Protein AF-A0A7Y0LWW4-F1 (afdb_monomer_lite)

Foldseek 3Di:
DDPDLPPQDPVNLVVLLVVLCVVQVHDLVVLVVCVVVVNDDPSSVVSNVVNQVSCVSVVNDVPPDDDDD

Structure (mmCIF, N/CA/C/O backbone):
data_AF-A0A7Y0LWW4-F1
#
_entry.id   AF-A0A7Y0LWW4-F1
#
loop_
_atom_site.group_PDB
_atom_site.id
_atom_site.type_symbol
_atom_site.label_atom_id
_atom_site.label_alt_id
_atom_site.label_comp_id
_atom_site.label_asym_id
_atom_site.label_entity_id
_atom_site.label_seq_id
_atom_site.pdbx_PDB_ins_code
_atom_site.Cartn_x
_atom_site.Cartn_y
_atom_site.Cartn_z
_atom_site.occupancy
_atom_site.B_iso_or_equiv
_atom_site.auth_seq_id
_atom_site.auth_comp_id
_atom_site.auth_asym_id
_atom_site.auth_atom_id
_atom_site.pdbx_PDB_model_num
ATOM 1 N N . MET A 1 1 ? 2.582 24.694 -16.745 1.00 41.34 1 MET A N 1
ATOM 2 C CA . MET A 1 1 ? 3.305 23.715 -15.910 1.00 41.34 1 MET A CA 1
ATOM 3 C C . MET A 1 1 ? 3.185 22.385 -16.631 1.00 41.34 1 MET A C 1
ATOM 5 O O . MET A 1 1 ? 2.078 21.883 -16.760 1.00 41.34 1 MET A O 1
ATOM 9 N N . THR A 1 2 ? 4.254 21.930 -17.276 1.00 34.94 2 THR A N 1
ATOM 10 C CA . THR A 1 2 ? 4.256 20.709 -18.098 1.00 34.94 2 THR A CA 1
ATOM 11 C C . THR A 1 2 ? 4.249 19.500 -17.161 1.00 34.94 2 THR A C 1
ATOM 13 O O . THR A 1 2 ? 5.047 19.507 -16.223 1.00 34.94 2 THR A O 1
ATOM 16 N N . PRO A 1 3 ? 3.376 18.493 -17.344 1.00 44.06 3 PRO A N 1
ATOM 17 C CA . PRO A 1 3 ? 3.422 17.295 -16.518 1.00 44.06 3 PRO A CA 1
ATOM 18 C C . PRO A 1 3 ? 4.721 16.547 -16.824 1.00 44.06 3 PRO A C 1
ATOM 20 O O . PRO A 1 3 ? 4.917 16.038 -17.928 1.00 44.06 3 PRO A O 1
ATOM 23 N N . SER A 1 4 ? 5.639 16.532 -15.863 1.00 50.97 4 SER A N 1
ATOM 24 C CA . SER A 1 4 ? 6.821 15.680 -15.913 1.00 50.97 4 SER A CA 1
ATOM 25 C C . SER A 1 4 ? 6.341 14.238 -15.799 1.00 50.97 4 SER A C 1
ATOM 27 O O . SER A 1 4 ? 5.834 13.842 -14.752 1.00 50.97 4 SER A O 1
ATOM 29 N N . ILE A 1 5 ? 6.455 13.458 -16.873 1.00 53.50 5 ILE A N 1
ATOM 30 C CA . ILE A 1 5 ? 6.231 12.013 -16.800 1.00 53.50 5 ILE A CA 1
ATOM 31 C C . ILE A 1 5 ? 7.425 11.440 -16.035 1.00 53.50 5 ILE A C 1
ATOM 33 O O . ILE A 1 5 ? 8.507 11.265 -16.596 1.00 53.50 5 ILE A O 1
ATOM 37 N N . THR A 1 6 ? 7.253 11.217 -14.735 1.00 59.19 6 THR A N 1
ATOM 38 C CA . THR A 1 6 ? 8.241 10.514 -13.917 1.00 59.19 6 THR A CA 1
ATOM 39 C C . THR A 1 6 ? 8.180 9.039 -14.291 1.00 59.19 6 THR A C 1
ATOM 41 O O . THR A 1 6 ? 7.267 8.326 -13.881 1.00 59.19 6 THR A O 1
ATOM 44 N N . TYR A 1 7 ? 9.134 8.582 -15.102 1.00 58.41 7 TYR A N 1
ATOM 45 C CA . TYR A 1 7 ? 9.340 7.157 -15.342 1.00 58.41 7 TYR A CA 1
ATOM 46 C C . TYR A 1 7 ? 9.918 6.540 -14.068 1.00 58.41 7 TYR A C 1
ATOM 48 O O . TYR A 1 7 ? 11.111 6.665 -13.801 1.00 58.41 7 TYR A O 1
ATOM 56 N N . LEU A 1 8 ? 9.060 5.919 -13.260 1.0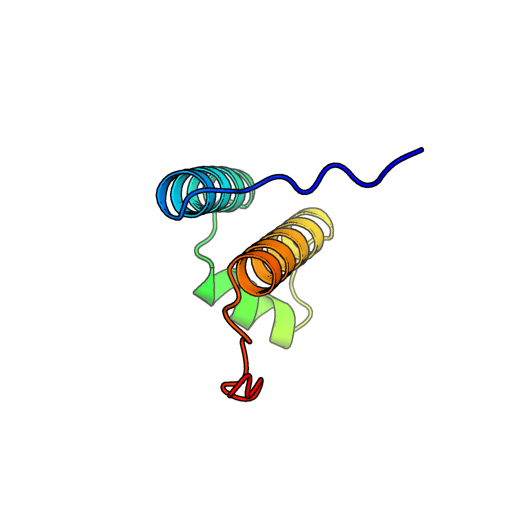0 64.81 8 LEU A N 1
ATOM 57 C CA . LEU A 1 8 ? 9.494 5.088 -12.143 1.00 64.81 8 LEU A CA 1
ATOM 58 C C . LEU A 1 8 ? 9.876 3.714 -12.692 1.00 64.81 8 LEU A C 1
ATOM 60 O O . LEU A 1 8 ? 9.056 3.036 -13.315 1.00 64.81 8 LEU A O 1
ATOM 64 N N . SER A 1 9 ? 11.120 3.296 -12.471 1.00 72.31 9 SER A N 1
ATOM 65 C CA . SER A 1 9 ? 11.526 1.925 -12.775 1.00 72.31 9 SER A CA 1
ATOM 66 C C . SER A 1 9 ? 10.802 0.969 -11.818 1.00 72.31 9 SER A C 1
ATOM 68 O O . SER A 1 9 ? 10.475 1.358 -10.697 1.00 72.31 9 SER A O 1
ATOM 70 N N . PRO A 1 10 ? 10.597 -0.309 -12.178 1.00 70.00 10 PRO A N 1
ATOM 71 C CA . PRO A 1 10 ? 10.016 -1.292 -11.259 1.00 70.00 10 PRO A CA 1
ATOM 72 C C . PRO A 1 10 ? 10.766 -1.379 -9.917 1.00 70.00 10 PRO A C 1
ATOM 74 O O . PRO A 1 10 ? 10.144 -1.600 -8.880 1.00 70.00 10 PRO A O 1
ATOM 77 N N . THR A 1 11 ? 12.081 -1.140 -9.921 1.00 76.75 11 THR A N 1
ATOM 78 C CA . THR A 1 11 ? 12.898 -1.018 -8.706 1.00 76.75 11 THR A CA 1
ATOM 79 C C . THR A 1 11 ? 12.502 0.196 -7.863 1.00 76.75 11 THR A C 1
ATOM 81 O O . THR A 1 11 ? 12.248 0.035 -6.675 1.00 76.75 11 THR A O 1
ATOM 84 N N . ASP A 1 12 ? 12.364 1.383 -8.463 1.00 78.94 12 ASP A N 1
ATOM 85 C CA . ASP A 1 12 ? 11.923 2.598 -7.762 1.00 78.94 12 ASP A CA 1
ATOM 86 C C . ASP A 1 12 ? 10.524 2.425 -7.152 1.00 78.94 12 ASP A C 1
ATOM 88 O O . ASP A 1 12 ? 10.263 2.870 -6.036 1.00 78.94 12 ASP A O 1
ATOM 92 N N . ILE A 1 13 ? 9.620 1.738 -7.858 1.00 76.31 13 ILE A N 1
ATOM 93 C CA . ILE A 1 13 ? 8.271 1.432 -7.359 1.00 76.31 13 ILE A CA 1
ATOM 94 C C . ILE A 1 13 ? 8.348 0.517 -6.132 1.00 76.31 13 ILE A C 1
ATOM 96 O O . ILE A 1 13 ? 7.635 0.742 -5.153 1.00 76.31 13 ILE A O 1
ATOM 100 N N . ALA A 1 14 ? 9.217 -0.498 -6.157 1.00 78.19 14 ALA A N 1
ATOM 101 C CA . ALA A 1 14 ? 9.425 -1.398 -5.024 1.00 78.19 14 ALA A CA 1
ATOM 102 C C . ALA A 1 14 ? 10.039 -0.679 -3.809 1.00 78.19 14 ALA A C 1
ATOM 104 O O . ALA A 1 14 ? 9.616 -0.930 -2.677 1.00 78.19 14 ALA A O 1
ATOM 105 N N . GLU A 1 15 ? 10.974 0.246 -4.035 1.00 82.81 15 GLU A N 1
ATOM 106 C CA . GLU A 1 15 ? 11.582 1.072 -2.983 1.00 82.81 15 GLU A CA 1
ATOM 107 C C . GLU A 1 15 ? 10.545 2.013 -2.356 1.00 82.81 15 GLU A C 1
ATOM 109 O O . GLU A 1 15 ? 10.333 1.988 -1.144 1.00 82.81 15 GLU A O 1
ATOM 114 N N . ARG A 1 16 ? 9.804 2.766 -3.182 1.00 81.94 16 ARG A N 1
ATOM 115 C CA . ARG A 1 16 ? 8.732 3.671 -2.726 1.00 81.94 16 ARG A CA 1
ATOM 116 C C . ARG A 1 16 ? 7.647 2.925 -1.961 1.00 81.94 16 ARG A C 1
ATOM 118 O O . ARG A 1 16 ? 7.168 3.401 -0.937 1.00 81.94 16 ARG A O 1
ATOM 125 N N . ARG A 1 17 ? 7.272 1.738 -2.440 1.00 82.31 17 ARG A N 1
ATOM 126 C CA . ARG A 1 17 ? 6.304 0.873 -1.767 1.00 82.31 17 ARG A CA 1
ATOM 127 C C . ARG A 1 17 ? 6.820 0.398 -0.410 1.00 82.31 17 ARG A C 1
ATOM 129 O O . ARG A 1 17 ? 6.049 0.412 0.543 1.00 82.31 17 ARG A O 1
ATOM 136 N N . SER A 1 18 ? 8.083 -0.008 -0.314 1.00 83.19 18 SER A N 1
ATOM 137 C CA . SER A 1 18 ? 8.683 -0.419 0.963 1.00 83.19 18 SER A CA 1
ATOM 138 C C . SER A 1 18 ? 8.697 0.742 1.960 1.00 83.19 18 SER A C 1
ATOM 140 O O . SER A 1 18 ? 8.195 0.588 3.068 1.00 83.19 18 SER A O 1
ATOM 142 N N . GLU A 1 19 ? 9.124 1.931 1.528 1.00 85.62 19 GLU A N 1
ATOM 143 C CA . GLU A 1 19 ? 9.138 3.148 2.351 1.00 85.62 19 GLU A CA 1
ATOM 144 C C . GLU A 1 19 ? 7.734 3.514 2.872 1.00 85.62 19 GLU A C 1
ATOM 146 O O . GLU A 1 19 ? 7.545 3.832 4.047 1.00 85.62 19 GLU A O 1
ATOM 151 N N . LEU A 1 20 ? 6.716 3.433 2.011 1.00 81.88 20 LEU A N 1
ATOM 152 C CA . LEU A 1 20 ? 5.323 3.697 2.377 1.00 81.88 20 LEU A CA 1
ATOM 153 C C . LEU A 1 20 ? 4.781 2.677 3.391 1.00 81.88 20 LEU A C 1
ATOM 155 O O . LEU A 1 20 ? 4.072 3.058 4.325 1.00 81.88 20 LEU A O 1
ATOM 159 N N . LEU A 1 21 ? 5.134 1.399 3.243 1.00 83.56 21 LEU A N 1
ATOM 160 C CA . LEU A 1 21 ? 4.733 0.343 4.175 1.00 83.56 21 LEU A CA 1
ATOM 161 C C . LEU A 1 21 ? 5.426 0.479 5.534 1.00 83.56 21 LEU A C 1
ATOM 163 O O . LEU A 1 21 ? 4.770 0.328 6.564 1.00 83.56 21 LEU A O 1
ATOM 167 N N . GLU A 1 22 ? 6.709 0.847 5.557 1.00 86.06 22 GLU A N 1
ATOM 168 C CA . GLU A 1 22 ? 7.426 1.147 6.801 1.00 86.06 22 GLU A CA 1
ATOM 169 C C . GLU A 1 22 ? 6.794 2.327 7.547 1.00 86.06 22 GLU A C 1
ATOM 171 O O . GLU A 1 22 ? 6.611 2.265 8.763 1.00 86.06 22 GLU A O 1
ATOM 176 N N . ARG A 1 23 ? 6.366 3.370 6.825 1.00 81.75 23 ARG A N 1
ATOM 177 C CA . ARG A 1 23 ? 5.650 4.512 7.418 1.00 81.75 23 ARG A CA 1
ATOM 178 C C . ARG A 1 23 ? 4.292 4.129 7.997 1.00 81.75 23 ARG A C 1
ATOM 180 O O . ARG A 1 23 ? 3.895 4.679 9.021 1.00 81.75 23 ARG A O 1
ATOM 187 N N . ALA A 1 24 ? 3.575 3.210 7.355 1.00 80.25 24 ALA A N 1
ATOM 188 C CA . ALA A 1 24 ? 2.311 2.700 7.879 1.00 80.25 24 ALA A CA 1
ATOM 189 C C . ALA A 1 24 ? 2.494 1.700 9.032 1.00 80.25 24 ALA A C 1
ATOM 191 O O . ALA A 1 24 ? 1.544 1.468 9.782 1.00 80.25 24 ALA A O 1
ATOM 192 N N . GLY A 1 25 ? 3.681 1.095 9.164 1.00 85.31 25 GLY A N 1
ATOM 193 C CA . GLY A 1 25 ? 3.972 0.038 10.135 1.00 85.31 25 GLY A CA 1
ATOM 194 C C . GLY A 1 25 ? 3.139 -1.233 9.927 1.00 85.31 25 GLY A C 1
ATOM 195 O O . GLY A 1 25 ? 2.985 -2.028 10.853 1.00 85.31 25 GLY A O 1
ATOM 196 N N . LEU A 1 26 ? 2.546 -1.398 8.743 1.00 83.50 26 LEU A N 1
ATOM 197 C CA . LEU A 1 26 ? 1.614 -2.470 8.400 1.00 83.50 26 LEU A CA 1
ATOM 198 C C . LEU A 1 26 ? 1.893 -2.964 6.984 1.00 83.50 26 LEU A C 1
ATOM 200 O O . LEU A 1 26 ? 2.298 -2.199 6.111 1.00 83.50 26 LEU A O 1
ATOM 204 N N . GLU A 1 27 ? 1.603 -4.238 6.743 1.00 85.50 27 GLU A N 1
ATOM 205 C CA . GLU A 1 27 ? 1.673 -4.814 5.404 1.00 85.50 27 GLU A CA 1
ATOM 206 C C . GLU A 1 27 ? 0.515 -4.331 4.515 1.00 85.50 27 GLU A C 1
ATOM 208 O O . GLU A 1 27 ? -0.581 -4.023 4.995 1.00 85.50 27 GLU A O 1
ATOM 213 N N . LEU A 1 28 ? 0.741 -4.312 3.195 1.00 81.81 28 LEU A N 1
ATOM 214 C CA . LEU A 1 28 ? -0.238 -3.855 2.198 1.00 81.81 28 LEU A CA 1
ATOM 215 C C . LEU A 1 28 ? -1.574 -4.598 2.317 1.00 81.81 28 LEU A C 1
ATOM 217 O O . LEU A 1 28 ? -2.635 -3.988 2.206 1.00 81.81 28 LEU A O 1
ATOM 221 N N . ASP A 1 29 ? -1.518 -5.910 2.543 1.00 82.56 29 ASP A N 1
ATOM 222 C CA . ASP A 1 29 ? -2.707 -6.754 2.664 1.00 82.56 29 ASP A CA 1
ATOM 223 C C . ASP A 1 29 ? -3.547 -6.363 3.890 1.00 82.56 29 ASP A C 1
ATOM 225 O O . ASP A 1 29 ? -4.757 -6.165 3.800 1.00 82.56 29 ASP A O 1
ATOM 229 N N . THR A 1 30 ? -2.877 -6.088 5.014 1.00 84.75 30 THR A N 1
ATOM 230 C CA . THR A 1 30 ? -3.522 -5.595 6.237 1.00 84.75 30 THR A CA 1
ATOM 231 C C . THR A 1 30 ? -4.112 -4.198 6.047 1.00 84.75 30 THR A C 1
ATOM 233 O O . THR A 1 30 ? -5.209 -3.929 6.538 1.00 84.75 30 THR A O 1
ATOM 236 N N . LEU A 1 31 ? -3.427 -3.303 5.323 1.00 84.75 31 LEU A N 1
ATOM 237 C CA . LEU A 1 31 ? -3.965 -1.983 4.979 1.00 84.75 31 LEU A CA 1
ATOM 238 C C . LEU A 1 31 ? -5.220 -2.098 4.109 1.00 84.75 31 LEU A C 1
ATOM 240 O O . LEU A 1 31 ? -6.214 -1.430 4.386 1.00 84.75 31 LEU A O 1
ATOM 244 N N . ARG A 1 32 ? -5.216 -2.982 3.105 1.00 83.94 32 ARG A N 1
ATOM 245 C CA . ARG A 1 32 ? -6.390 -3.253 2.262 1.00 83.94 32 ARG A CA 1
ATOM 246 C C . ARG A 1 32 ? -7.557 -3.812 3.065 1.00 83.94 32 ARG A C 1
ATOM 248 O O . ARG A 1 32 ? -8.670 -3.305 2.946 1.00 83.94 32 ARG A O 1
ATOM 255 N N . GLN A 1 33 ? -7.301 -4.804 3.914 1.00 87.56 33 GLN A N 1
ATOM 256 C CA . GLN A 1 33 ? -8.326 -5.409 4.761 1.00 87.56 33 GLN A CA 1
ATOM 257 C C . GLN A 1 33 ? -8.944 -4.373 5.711 1.00 87.56 33 GLN A C 1
ATOM 259 O O . GLN A 1 33 ? -10.162 -4.203 5.745 1.00 87.56 33 GLN A O 1
ATOM 264 N N . ARG A 1 34 ? -8.110 -3.598 6.414 1.00 87.00 34 ARG A N 1
ATOM 265 C CA . ARG A 1 34 ? -8.582 -2.529 7.307 1.00 87.00 34 ARG A CA 1
ATOM 266 C C . ARG A 1 34 ? -9.278 -1.398 6.555 1.00 87.00 34 ARG A C 1
ATOM 268 O O . ARG A 1 34 ? -10.179 -0.776 7.116 1.00 87.00 34 ARG A O 1
ATOM 275 N N . GLY A 1 35 ? -8.877 -1.129 5.313 1.00 84.81 35 GLY A N 1
ATOM 276 C CA . GLY A 1 35 ? -9.534 -0.171 4.427 1.00 84.81 35 GLY A CA 1
ATOM 277 C C . GLY A 1 35 ? -10.950 -0.603 4.071 1.00 84.81 35 GLY A C 1
ATOM 278 O O . GLY A 1 35 ? -11.873 0.197 4.199 1.00 84.81 35 GLY A O 1
ATOM 279 N N . ALA A 1 36 ? -11.137 -1.881 3.735 1.00 83.56 36 ALA A N 1
ATOM 280 C CA . ALA A 1 36 ? -12.457 -2.462 3.495 1.00 83.56 36 ALA A CA 1
ATOM 281 C C . ALA A 1 36 ? -13.352 -2.436 4.750 1.00 83.56 36 ALA A C 1
ATOM 283 O O . ALA A 1 36 ? -14.565 -2.278 4.648 1.00 83.56 36 ALA A O 1
ATOM 284 N N . GLU A 1 37 ? -12.757 -2.542 5.940 1.00 89.38 37 GLU A N 1
ATOM 285 C CA . GLU A 1 37 ? -13.460 -2.430 7.224 1.00 89.38 37 GLU A CA 1
ATOM 286 C C . GLU A 1 37 ? -13.652 -0.980 7.715 1.00 89.38 37 GLU A C 1
ATOM 288 O O . GLU A 1 37 ? -14.190 -0.779 8.805 1.00 89.38 37 GLU A O 1
ATOM 293 N N . TYR A 1 38 ? -13.202 0.034 6.963 1.00 81.19 38 TYR A N 1
ATOM 294 C CA . TYR A 1 38 ? -13.181 1.447 7.382 1.00 81.19 38 TYR A CA 1
ATOM 295 C C . TYR A 1 38 ? -12.461 1.694 8.726 1.00 81.19 38 TYR A C 1
ATOM 297 O O . TYR A 1 38 ? -12.774 2.631 9.459 1.00 81.19 38 TYR A O 1
ATOM 305 N N . ARG A 1 39 ? -11.474 0.853 9.061 1.00 87.81 39 ARG A N 1
ATOM 306 C CA . ARG A 1 39 ? -10.692 0.893 10.313 1.00 87.81 39 ARG A CA 1
ATOM 307 C C . ARG A 1 39 ? -9.330 1.580 10.173 1.00 87.81 39 ARG A C 1
ATOM 309 O O . ARG A 1 39 ? -8.534 1.551 11.110 1.00 87.81 39 ARG A O 1
ATOM 316 N N . LEU A 1 40 ? -9.037 2.173 9.017 1.00 84.06 40 LEU A N 1
ATOM 317 C CA . LEU A 1 40 ? -7.779 2.882 8.783 1.00 84.06 40 LEU A CA 1
ATOM 318 C C . LEU A 1 40 ? -7.771 4.255 9.456 1.00 84.06 40 LEU A C 1
ATOM 320 O O . LEU A 1 40 ? -8.727 5.023 9.366 1.00 84.06 40 LEU A O 1
ATOM 324 N N . SER A 1 41 ? -6.637 4.595 10.064 1.00 86.31 41 SER A N 1
ATOM 325 C CA . SER A 1 41 ? -6.325 5.979 10.423 1.00 86.31 41 SER A CA 1
ATOM 326 C C . SER A 1 41 ? -6.140 6.829 9.154 1.00 86.31 41 SER A C 1
ATOM 328 O O . SER A 1 41 ? -5.743 6.288 8.120 1.00 86.31 41 SER A O 1
ATOM 330 N N . PRO A 1 42 ? -6.357 8.156 9.204 1.00 85.00 42 PRO A N 1
ATOM 331 C CA . PRO A 1 42 ? -6.210 9.031 8.035 1.00 85.00 42 PRO A CA 1
ATOM 332 C C . PRO A 1 42 ? -4.824 8.939 7.376 1.00 85.00 42 PRO A C 1
ATOM 334 O O . PRO A 1 42 ? -4.732 8.946 6.153 1.00 85.00 42 PRO A O 1
ATOM 337 N N . GLU A 1 43 ? -3.755 8.770 8.161 1.00 84.12 43 GLU A N 1
ATOM 338 C CA . GLU A 1 43 ? -2.403 8.533 7.634 1.00 84.12 43 GLU A CA 1
ATOM 339 C C . GLU A 1 43 ? -2.293 7.205 6.874 1.00 84.12 43 GLU A C 1
ATOM 341 O O . GLU A 1 43 ? -1.730 7.158 5.785 1.00 84.12 43 GLU A O 1
ATOM 346 N N . GLN A 1 44 ? -2.888 6.131 7.396 1.00 84.88 44 GLN A N 1
ATOM 347 C CA . GLN A 1 44 ? -2.871 4.820 6.742 1.00 84.88 44 GLN A CA 1
ATOM 348 C C . GLN A 1 44 ? -3.736 4.805 5.474 1.00 84.88 44 GLN A C 1
ATOM 350 O O . GLN A 1 44 ? -3.376 4.169 4.488 1.00 84.88 44 GLN A O 1
ATOM 355 N N . ALA A 1 45 ? -4.854 5.536 5.474 1.00 85.00 45 ALA A N 1
ATOM 356 C CA . ALA A 1 45 ? -5.690 5.722 4.292 1.00 85.00 45 ALA A CA 1
ATOM 357 C C . ALA A 1 45 ? -4.959 6.517 3.197 1.00 85.00 45 ALA A C 1
ATOM 359 O O . ALA A 1 45 ? -5.071 6.182 2.019 1.00 85.00 45 ALA A O 1
ATOM 360 N N . ALA A 1 46 ? -4.174 7.532 3.578 1.00 86.62 46 ALA A N 1
ATOM 361 C CA . ALA A 1 46 ? -3.322 8.263 2.645 1.00 86.62 46 ALA A CA 1
ATOM 362 C C . ALA A 1 46 ? -2.240 7.354 2.042 1.00 86.62 46 ALA A C 1
ATOM 364 O O . ALA A 1 46 ? -2.066 7.352 0.828 1.00 86.62 46 ALA A O 1
AT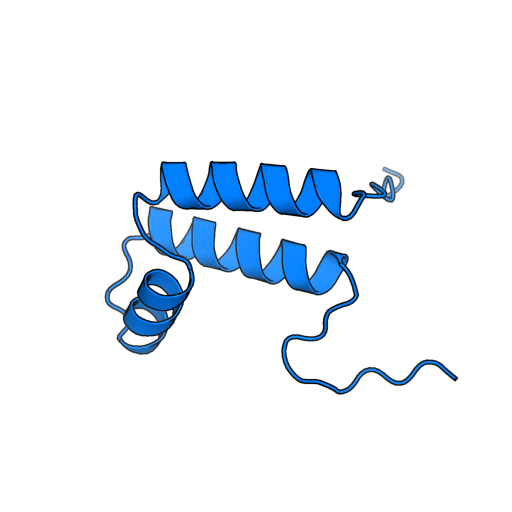OM 365 N N . VAL A 1 47 ? -1.580 6.531 2.867 1.00 85.31 47 VAL A N 1
ATOM 366 C CA . VAL A 1 47 ? -0.589 5.548 2.398 1.00 85.31 47 VAL A CA 1
ATOM 367 C C . VAL A 1 47 ? -1.210 4.527 1.445 1.00 85.31 47 VAL A C 1
ATOM 369 O O . VAL A 1 47 ? -0.639 4.260 0.392 1.00 85.31 47 VAL A O 1
ATOM 372 N N . LEU A 1 48 ? -2.381 3.973 1.776 1.00 84.94 48 LEU A N 1
ATOM 373 C CA . LEU A 1 48 ? -3.071 3.019 0.906 1.00 84.94 48 LEU A CA 1
ATOM 374 C C . LEU A 1 48 ? -3.369 3.638 -0.464 1.00 84.94 48 LEU A C 1
ATOM 376 O O . LEU A 1 48 ? -3.104 3.012 -1.485 1.00 84.94 48 LEU A O 1
ATOM 380 N N . LYS A 1 49 ? -3.838 4.887 -0.486 1.00 85.12 49 LYS A N 1
ATOM 381 C CA . LYS A 1 49 ? -4.109 5.612 -1.727 1.00 85.12 49 LYS A CA 1
ATOM 382 C C . LYS A 1 49 ? -2.844 5.854 -2.559 1.00 85.12 49 LYS A C 1
ATOM 384 O O . LYS A 1 49 ? -2.888 5.673 -3.769 1.00 85.12 49 LYS A O 1
ATOM 389 N N . ASP A 1 50 ? -1.731 6.228 -1.929 1.00 84.88 50 ASP A N 1
ATOM 390 C CA . ASP A 1 50 ? -0.434 6.426 -2.602 1.00 84.88 50 ASP A CA 1
ATOM 391 C C . ASP A 1 50 ? 0.092 5.108 -3.205 1.00 84.88 50 ASP A C 1
ATOM 393 O O . ASP A 1 50 ? 0.620 5.073 -4.315 1.00 84.88 50 ASP A O 1
ATOM 397 N N . LEU A 1 51 ? -0.126 3.989 -2.503 1.00 82.81 51 LEU A N 1
ATOM 398 C CA . LEU A 1 51 ? 0.204 2.645 -2.983 1.00 82.81 51 LEU A CA 1
ATOM 399 C C . LEU A 1 51 ? -0.660 2.224 -4.179 1.00 82.81 51 LEU A C 1
ATOM 401 O O . LEU A 1 51 ? -0.149 1.607 -5.114 1.00 82.81 51 LEU A O 1
ATOM 405 N N . GLU A 1 52 ? -1.953 2.544 -4.170 1.00 82.81 52 GLU A N 1
ATOM 406 C CA . GLU A 1 52 ? -2.849 2.285 -5.303 1.00 82.81 52 GLU A CA 1
ATOM 407 C C . GLU A 1 52 ? -2.501 3.150 -6.521 1.00 82.81 52 GLU A C 1
ATOM 409 O O . GLU A 1 52 ? -2.510 2.647 -7.646 1.00 82.81 52 GLU A O 1
ATOM 414 N N . ASP A 1 53 ? -2.124 4.410 -6.300 1.00 82.56 53 ASP A N 1
ATOM 415 C CA . ASP A 1 53 ? -1.653 5.319 -7.348 1.00 82.56 53 ASP A CA 1
ATOM 416 C C . ASP A 1 53 ? -0.347 4.811 -7.981 1.00 82.56 53 ASP A C 1
ATOM 418 O O . ASP A 1 53 ? -0.237 4.731 -9.202 1.00 82.56 53 ASP A O 1
ATOM 422 N N . LEU A 1 54 ? 0.602 4.329 -7.169 1.00 78.00 54 LEU A N 1
ATOM 423 C CA . LEU A 1 54 ? 1.831 3.686 -7.652 1.00 78.00 54 LEU A CA 1
ATOM 424 C C . LEU A 1 54 ? 1.554 2.453 -8.521 1.00 78.00 54 LEU A C 1
ATOM 426 O O . LEU A 1 54 ? 2.209 2.267 -9.545 1.00 78.00 54 LEU A O 1
ATOM 430 N N . VAL A 1 55 ? 0.591 1.610 -8.136 1.00 74.00 55 VAL A N 1
ATOM 431 C CA . VAL A 1 55 ? 0.188 0.429 -8.922 1.00 74.00 55 VAL A CA 1
ATOM 432 C C . VAL A 1 55 ? -0.440 0.850 -10.252 1.00 74.00 55 VAL A C 1
ATOM 434 O O . VAL A 1 55 ? -0.098 0.290 -11.296 1.00 74.00 55 VAL A O 1
ATOM 437 N N . PHE A 1 56 ? -1.286 1.881 -10.230 1.00 73.00 56 PHE A N 1
ATOM 438 C CA . PHE A 1 56 ? -1.880 2.459 -11.430 1.00 73.00 56 PHE A CA 1
ATOM 439 C C . PHE A 1 56 ? -0.815 3.040 -12.377 1.00 73.00 56 PHE A C 1
ATOM 441 O O . PHE A 1 56 ? -0.818 2.741 -13.573 1.00 73.00 56 PHE A O 1
ATOM 448 N N . LEU A 1 57 ? 0.144 3.804 -11.845 1.00 68.44 57 LEU A N 1
ATOM 449 C CA . LEU A 1 57 ? 1.270 4.373 -12.595 1.00 68.44 57 LEU A CA 1
ATOM 450 C C . LEU A 1 57 ? 2.209 3.301 -13.163 1.00 68.44 57 LEU A C 1
ATOM 452 O O . LEU A 1 57 ? 2.776 3.494 -14.237 1.00 68.44 57 LEU A O 1
ATOM 456 N N . ALA A 1 58 ? 2.337 2.154 -12.492 1.00 66.56 58 ALA A N 1
ATOM 457 C CA . ALA A 1 58 ? 3.093 1.002 -12.983 1.00 66.56 58 ALA A CA 1
ATOM 458 C C . ALA A 1 58 ? 2.460 0.330 -14.220 1.00 66.56 58 ALA A C 1
ATOM 460 O O . ALA A 1 58 ? 3.018 -0.631 -14.747 1.00 66.56 58 ALA A O 1
ATOM 461 N N . GLY A 1 59 ? 1.275 0.774 -14.660 1.00 63.16 59 GLY A N 1
ATOM 462 C CA . GLY A 1 59 ? 0.490 0.111 -15.704 1.00 63.16 59 GLY A CA 1
ATOM 463 C C . GLY A 1 59 ? -0.213 -1.159 -15.217 1.00 63.16 59 GLY A C 1
ATOM 464 O O . GLY A 1 59 ? -0.853 -1.857 -16.004 1.00 63.16 59 GLY A O 1
ATOM 465 N N . GLY A 1 60 ? -0.127 -1.460 -13.919 1.00 52.62 60 GLY A N 1
ATOM 466 C CA . GLY A 1 60 ? -0.885 -2.525 -13.288 1.00 52.62 60 GLY A CA 1
ATOM 467 C C . GLY A 1 60 ? -2.286 -2.021 -12.999 1.00 52.62 60 GLY A C 1
ATOM 468 O O . GLY A 1 60 ? -2.524 -1.400 -11.970 1.00 52.62 60 GLY A O 1
ATOM 469 N N . SER A 1 61 ? -3.244 -2.281 -13.887 1.00 43.06 61 SER A N 1
ATOM 470 C CA . SER A 1 61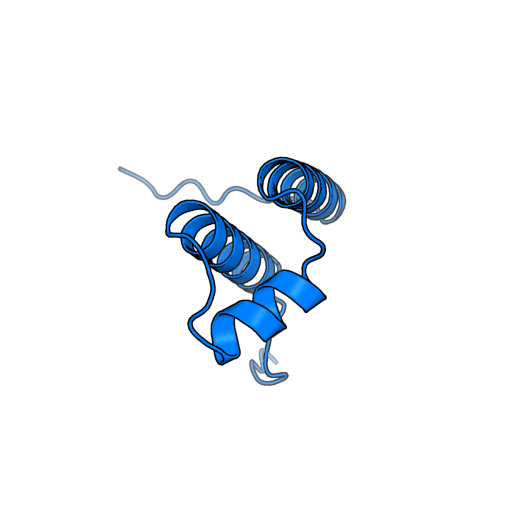 ? -4.641 -2.148 -13.469 1.00 43.06 61 SER A CA 1
ATOM 471 C C . SER A 1 61 ? -4.875 -3.125 -12.301 1.00 43.06 61 SER A C 1
ATOM 473 O O . SER A 1 61 ? -4.569 -4.310 -12.455 1.00 43.06 61 SER A O 1
ATOM 475 N N . PRO A 1 62 ? -5.375 -2.677 -11.130 1.00 51.69 62 PRO A N 1
ATOM 476 C CA . PRO A 1 62 ? -5.665 -3.571 -10.003 1.00 51.69 62 PRO A CA 1
ATOM 477 C C . PRO A 1 62 ? -6.809 -4.555 -10.309 1.00 51.69 62 PRO A C 1
ATOM 479 O O . PRO A 1 62 ? -7.020 -5.506 -9.563 1.00 51.69 62 PRO A O 1
ATOM 482 N N . ASP A 1 63 ? -7.498 -4.336 -11.428 1.00 48.12 63 ASP A N 1
ATOM 483 C CA . ASP A 1 63 ? -8.483 -5.196 -12.064 1.00 48.12 63 ASP A CA 1
ATOM 484 C C . ASP A 1 63 ? -8.004 -5.394 -13.511 1.00 48.12 63 ASP A C 1
ATOM 486 O O . ASP A 1 63 ? -7.776 -4.406 -14.201 1.00 48.12 63 ASP A O 1
ATOM 490 N N . GLY A 1 64 ? -7.715 -6.621 -13.947 1.00 47.66 64 GLY A N 1
ATOM 491 C CA . GLY A 1 64 ? -6.976 -6.937 -15.181 1.00 47.66 64 GLY A CA 1
ATOM 492 C C . GLY A 1 64 ? -7.648 -6.544 -16.507 1.00 47.66 64 GLY A C 1
ATOM 493 O O . GLY A 1 64 ? -7.873 -7.398 -17.360 1.00 47.66 64 GLY A O 1
ATOM 494 N N . ALA A 1 65 ? -7.938 -5.266 -16.722 1.00 48.16 65 ALA A N 1
ATOM 495 C CA . A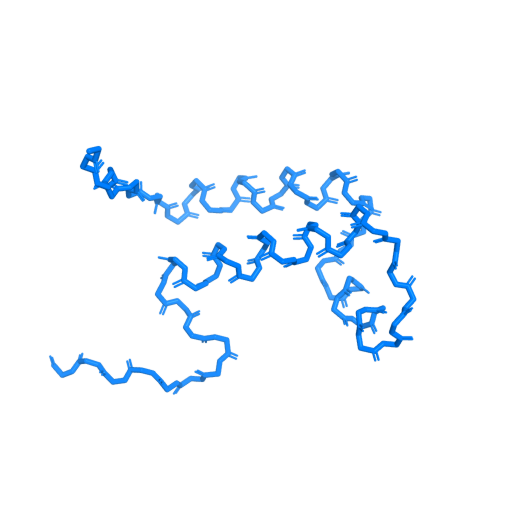LA A 1 65 ? -8.628 -4.761 -17.893 1.00 48.16 65 ALA A CA 1
ATOM 496 C C . ALA A 1 65 ? -8.162 -3.342 -18.238 1.00 48.16 65 ALA A C 1
ATOM 498 O O . ALA A 1 65 ? -8.891 -2.369 -18.081 1.00 48.16 65 ALA A O 1
ATOM 499 N N . CYS A 1 66 ? -6.971 -3.218 -18.817 1.00 41.88 66 CYS A N 1
ATOM 500 C CA . CYS A 1 66 ? -6.801 -2.184 -19.828 1.00 41.88 66 CYS A CA 1
ATOM 501 C C . CYS A 1 66 ? -5.981 -2.736 -20.987 1.00 41.88 66 CYS A C 1
ATOM 503 O O . CYS A 1 66 ? -4.755 -2.786 -20.981 1.00 41.88 66 CYS A O 1
ATOM 505 N N . CYS A 1 67 ? -6.740 -3.223 -21.965 1.00 50.53 67 CYS A N 1
ATOM 506 C CA . CYS A 1 67 ? -6.292 -3.533 -23.304 1.00 50.53 67 CYS A CA 1
ATOM 507 C C . CYS A 1 67 ? -5.533 -2.331 -23.873 1.00 50.53 67 CYS A C 1
ATOM 509 O O . CYS A 1 67 ? -6.144 -1.285 -24.071 1.00 50.53 67 CYS A O 1
ATOM 511 N N . LEU A 1 68 ? -4.268 -2.494 -24.249 1.00 45.94 68 LEU A N 1
ATOM 512 C CA . LEU A 1 68 ? -3.741 -1.754 -25.388 1.00 45.94 68 LEU A CA 1
ATOM 513 C C . LEU A 1 68 ? -2.942 -2.716 -26.276 1.00 45.94 68 LEU A C 1
ATOM 515 O O . LEU A 1 68 ? -1.854 -3.175 -25.947 1.00 45.94 68 LEU A O 1
ATOM 519 N N . ARG A 1 69 ? -3.659 -3.067 -27.338 1.00 39.38 69 ARG A N 1
ATOM 520 C CA . ARG A 1 69 ? -3.324 -3.730 -28.595 1.00 39.38 69 ARG A CA 1
ATOM 521 C C . ARG A 1 69 ? -1.987 -3.335 -29.217 1.00 39.38 69 ARG A C 1
ATOM 523 O O . ARG A 1 69 ? -1.616 -2.149 -29.108 1.00 39.38 69 ARG A O 1
#

Radius of gyration: 13.57 Å; chains: 1; bounding box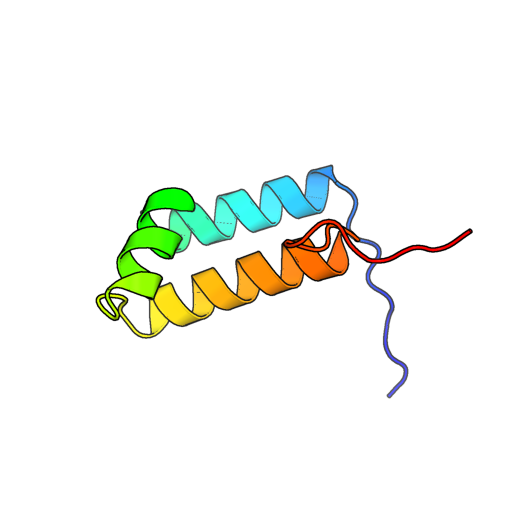: 26×31×39 Å

pLDDT: mean 73.03, std 15.7, range [34.94, 89.38]

Sequence (69 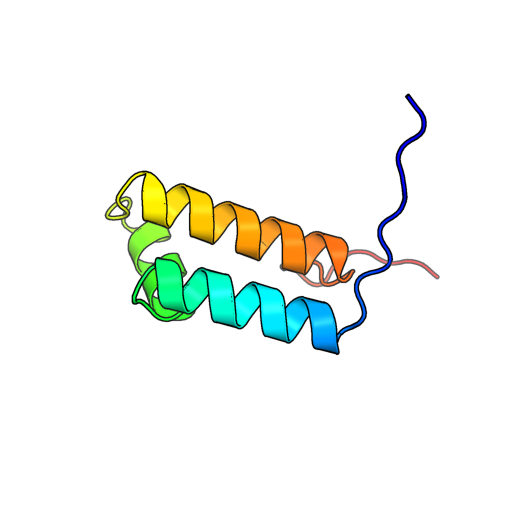aa):
MTPSITYLSPTDIAERRSELLERAGLELDTLRQRGAEYRLSPEQAAVLKDLEDLVFLAGGSPDGACCLR

Secondary structure (DSSP, 8-state):
---------HHHHHHHHHHHHHHHTS-HHHHHHHHHTT---HHHHHHHHHHHHHHHHTT--SSS-----

Organism: Cellulomonas fimi (NCBI:txid1708)